Protein AF-A0AA38NSP7-F1 (afdb_monomer)

InterPro domains:
  IPR021346 Translation machinery-associated protein 16 [PF11176] (3-110)
  IPR021346 Translation machinery-associated protein 16 [PTHR13349] (8-122)
  IPR038356 Tma16 superfamily [G3DSA:1.20.1440.170] (4-116)

Secondary structure (DSSP, 8-state):
-HHHHHHHHHHT--SSS---HHHHHHHIIIIITTTTHHHHHHHHHH--TTPPPPHHHHHHHHHHHHHHHHHHH-EEEE-TT-HHHHHHHHT--S--HHHHTTS-EEEE-TTSTT-EEEEE--SSHHHHHHHHHHHHHHHTTS---

pLDDT: mean 90.37, std 11.58, range [49.69, 98.44]

Mean predicted aligned error: 6.15 Å

Solvent-accessible surface area (backbone atoms only — not comparable to full-atom values): 8491 Å² total; per-residue (Å²): 106,75,65,58,56,54,48,50,54,62,75,63,56,62,98,67,80,54,42,53,65,66,54,53,50,45,49,42,60,71,42,63,68,42,70,56,52,66,61,42,50,52,50,54,69,71,49,56,92,89,59,77,80,50,75,64,48,53,50,52,53,51,52,45,52,54,52,52,50,35,32,44,77,48,31,77,41,74,36,47,60,38,59,68,40,37,60,54,56,71,70,56,84,8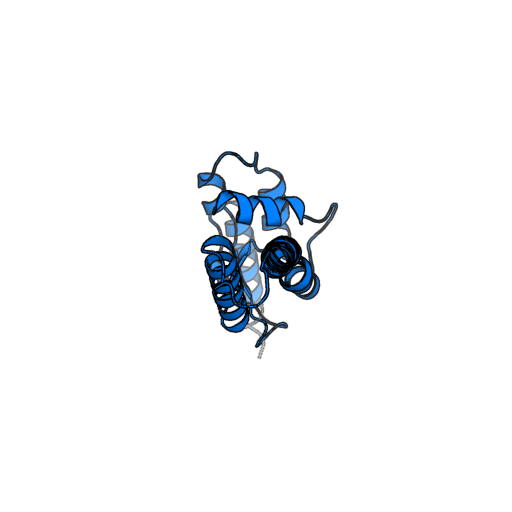8,70,64,70,73,59,58,66,35,45,30,27,28,29,36,23,74,79,45,64,93,51,70,44,80,74,36,77,36,66,37,69,69,47,53,51,51,56,52,52,56,54,56,62,61,64,71,74,76,80,85,133

Radius of gyration: 19.35 Å; Cα contacts (8 Å, |Δi|>4): 144; chains: 1; bounding box: 40×41×68 Å

Organism: NCBI:txid2804958

Foldseek 3Di:
DVLVQLVLVLVVQDPDAFDDLVSVVCCCVVPVLCVCVVVLVVQVVVDDPPDDGDPVNVVSVVVSVVSLVCQAPWPKHFHRNDRLQSVQSNPDPSPDPVSVQQTWIWIAHPPCSPDIHGPHQGDDPSSVVVVVVVVVVVVVVPPDD

Nearest PDB structures (foldseek):
  2kkm-assembly1_A  TM=7.635E-01  e=1.884E-03  Saccharomyces cerevisiae
  8hfr-assembly1_sm  TM=8.760E-01  e=2.914E-02  Saccharomyces cerevisiae S288C

Structure (mmCIF, N/CA/C/O backbone):
data_AF-A0AA38NSP7-F1
#
_entry.id   AF-A0AA38NSP7-F1
#
loop_
_atom_site.group_PDB
_atom_site.id
_atom_site.type_symbol
_atom_site.label_atom_id
_atom_site.label_alt_id
_atom_site.label_comp_id
_atom_site.label_asym_id
_atom_site.label_entity_id
_atom_site.label_seq_id
_atom_site.pdbx_PDB_ins_code
_atom_site.Cartn_x
_atom_site.Cartn_y
_atom_site.Cartn_z
_atom_site.occupancy
_atom_site.B_iso_or_equiv
_atom_site.auth_seq_id
_atom_site.auth_comp_id
_atom_site.auth_asym_id
_atom_site.auth_atom_id
_atom_site.pdbx_PDB_model_num
ATOM 1 N N . MET A 1 1 ? -5.170 10.456 5.752 1.00 63.25 1 MET A N 1
ATOM 2 C CA . MET A 1 1 ? -5.273 11.220 4.486 1.00 63.25 1 MET A CA 1
ATOM 3 C C . MET A 1 1 ? -4.539 10.466 3.381 1.00 63.25 1 MET A C 1
ATOM 5 O O . MET A 1 1 ? -3.792 9.553 3.700 1.00 63.25 1 MET A O 1
ATOM 9 N N . LEU A 1 2 ? -4.733 10.821 2.103 1.00 77.38 2 LEU A N 1
ATOM 10 C CA . LEU A 1 2 ? -3.994 10.222 0.971 1.00 77.38 2 LEU A CA 1
ATOM 11 C C . LEU A 1 2 ? -2.466 10.308 1.153 1.00 77.38 2 LEU A C 1
ATOM 13 O O . LEU A 1 2 ? -1.760 9.368 0.811 1.00 77.38 2 LEU A O 1
ATOM 17 N N . ALA A 1 3 ? -1.973 11.387 1.769 1.00 80.00 3 ALA A N 1
ATOM 18 C CA . ALA A 1 3 ? -0.561 11.541 2.117 1.00 80.00 3 ALA A CA 1
ATOM 19 C C . ALA A 1 3 ? -0.046 10.429 3.054 1.00 80.00 3 ALA A C 1
ATOM 21 O O . ALA A 1 3 ? 1.023 9.886 2.804 1.00 80.00 3 ALA A O 1
ATOM 22 N N . ASP A 1 4 ? -0.825 10.030 4.068 1.00 87.06 4 ASP A N 1
ATOM 23 C CA . ASP A 1 4 ? -0.433 8.963 5.007 1.00 87.06 4 ASP A CA 1
ATOM 24 C C . ASP A 1 4 ? -0.326 7.604 4.302 1.00 87.06 4 ASP A C 1
ATOM 26 O O . ASP A 1 4 ? 0.536 6.795 4.631 1.00 87.06 4 ASP A O 1
ATOM 30 N N . PHE A 1 5 ? -1.196 7.358 3.317 1.00 92.19 5 PHE A N 1
ATOM 31 C CA . PHE A 1 5 ? -1.181 6.128 2.528 1.00 92.19 5 PHE A CA 1
ATOM 32 C C . PHE A 1 5 ? 0.083 6.038 1.672 1.00 92.19 5 PHE A C 1
ATOM 34 O O . PHE A 1 5 ? 0.803 5.049 1.750 1.00 92.19 5 PHE A O 1
ATOM 41 N N . TYR A 1 6 ? 0.403 7.082 0.906 1.00 93.69 6 TYR A N 1
ATOM 42 C CA . TYR A 1 6 ? 1.607 7.084 0.070 1.00 93.69 6 TYR A CA 1
ATOM 43 C C . TYR A 1 6 ? 2.892 7.131 0.900 1.00 93.69 6 TYR A C 1
ATOM 45 O O . TYR A 1 6 ? 3.843 6.421 0.583 1.00 93.69 6 TYR A O 1
ATOM 53 N N . GLY A 1 7 ? 2.902 7.887 2.001 1.00 94.25 7 GLY A N 1
ATOM 54 C CA . GLY A 1 7 ? 4.011 7.891 2.954 1.00 94.25 7 GLY A CA 1
ATOM 55 C C . GLY A 1 7 ? 4.270 6.503 3.542 1.00 94.25 7 GLY A C 1
ATOM 56 O O . GLY A 1 7 ? 5.416 6.070 3.607 1.00 94.25 7 GLY A O 1
ATOM 57 N N . PHE A 1 8 ? 3.218 5.749 3.880 1.00 95.69 8 PHE A N 1
ATOM 58 C CA . PHE A 1 8 ? 3.358 4.368 4.343 1.00 95.69 8 PHE A CA 1
ATOM 59 C C . PHE A 1 8 ? 4.083 3.470 3.326 1.00 95.69 8 PHE A C 1
ATOM 61 O O . PHE A 1 8 ? 5.026 2.777 3.710 1.00 95.69 8 PHE A O 1
ATOM 68 N N . PHE A 1 9 ? 3.708 3.499 2.041 1.00 96.50 9 PHE A N 1
ATOM 69 C CA . PHE A 1 9 ? 4.423 2.711 1.025 1.00 96.50 9 PHE A CA 1
ATOM 70 C C . PHE A 1 9 ? 5.855 3.188 0.834 1.00 96.50 9 PHE A C 1
ATOM 72 O O . PHE A 1 9 ? 6.743 2.358 0.679 1.00 96.50 9 PHE A O 1
ATOM 79 N N . TYR A 1 10 ? 6.090 4.501 0.874 1.00 96.06 10 TYR A N 1
ATOM 80 C CA . TYR A 1 10 ? 7.437 5.048 0.748 1.00 96.06 10 TYR A CA 1
ATOM 81 C C . TYR A 1 10 ? 8.343 4.538 1.876 1.00 96.06 10 TYR A C 1
ATOM 83 O O . TYR A 1 10 ? 9.453 4.079 1.634 1.00 96.06 10 TYR A O 1
ATOM 91 N N . HIS A 1 11 ? 7.848 4.524 3.113 1.00 95.75 11 HIS A N 1
ATOM 92 C CA . HIS A 1 11 ? 8.578 3.970 4.257 1.00 95.75 11 HIS A CA 1
ATOM 93 C C . HIS A 1 11 ? 8.647 2.437 4.274 1.00 95.75 11 HIS A C 1
ATOM 95 O O . HIS A 1 11 ? 9.400 1.877 5.066 1.00 95.75 11 HIS A O 1
ATOM 101 N N . SER A 1 12 ? 7.886 1.768 3.407 1.00 96.75 12 SER A N 1
ATOM 102 C CA . SER A 1 12 ? 7.920 0.315 3.216 1.00 96.75 12 SER A CA 1
ATOM 103 C C . SER A 1 12 ? 8.808 -0.111 2.042 1.00 96.75 12 SER A C 1
ATOM 105 O O . SER A 1 12 ? 8.883 -1.302 1.742 1.00 96.75 12 SER A O 1
ATOM 107 N N . LEU A 1 13 ? 9.463 0.838 1.360 1.00 95.81 13 LEU A N 1
ATOM 108 C CA . LEU A 1 13 ? 10.413 0.538 0.294 1.00 95.81 13 LEU A CA 1
ATOM 109 C C . LEU A 1 13 ? 11.574 -0.310 0.840 1.00 95.81 13 LEU A C 1
ATOM 111 O O . LEU A 1 13 ? 12.151 0.043 1.875 1.00 95.81 13 LEU A O 1
ATOM 115 N N . PRO A 1 14 ? 11.951 -1.405 0.157 1.00 92.88 14 PRO A N 1
ATOM 116 C CA . PRO A 1 14 ? 13.140 -2.150 0.532 1.00 92.88 14 PRO A CA 1
ATOM 117 C C . PRO A 1 14 ? 14.393 -1.301 0.274 1.00 92.88 14 PRO A C 1
ATOM 119 O O . PRO A 1 14 ? 14.406 -0.432 -0.601 1.00 92.88 14 PRO A O 1
ATOM 122 N N . ALA A 1 15 ? 15.462 -1.566 1.030 1.00 90.06 15 ALA A N 1
ATOM 123 C CA . ALA A 1 15 ? 16.745 -0.888 0.833 1.00 90.06 15 ALA A CA 1
ATOM 124 C C . ALA A 1 15 ? 17.331 -1.165 -0.563 1.00 90.06 15 ALA A C 1
ATOM 126 O O . ALA A 1 15 ? 17.928 -0.281 -1.171 1.00 90.06 15 ALA A O 1
ATOM 127 N N . GLU A 1 16 ? 17.122 -2.380 -1.074 1.00 91.25 16 GLU A N 1
ATOM 128 C CA . GLU A 1 16 ? 17.547 -2.819 -2.400 1.00 91.25 16 GLU A CA 1
ATOM 129 C C . GLU A 1 16 ? 16.471 -3.713 -3.031 1.00 91.25 16 GLU A C 1
ATOM 131 O O . GLU A 1 16 ? 15.778 -4.457 -2.335 1.00 91.25 16 GLU A O 1
ATOM 136 N N . GLY A 1 17 ? 16.354 -3.670 -4.360 1.00 94.94 17 GLY A N 1
ATOM 137 C CA . GLY A 1 17 ? 15.458 -4.545 -5.113 1.00 94.94 17 GLY A CA 1
ATOM 138 C C . GLY A 1 17 ? 13.981 -4.156 -5.024 1.00 94.94 17 GLY A C 1
ATOM 139 O O . GLY A 1 17 ? 13.631 -2.980 -5.022 1.00 94.94 17 GLY A O 1
ATOM 140 N N . THR A 1 18 ? 13.112 -5.163 -5.014 1.00 97.62 18 THR A N 1
ATOM 141 C CA . THR A 1 18 ? 11.648 -5.025 -4.979 1.00 97.62 18 THR A CA 1
ATOM 142 C C . THR A 1 18 ? 11.077 -5.970 -3.936 1.00 97.62 18 THR A C 1
ATOM 144 O O . THR A 1 18 ? 11.749 -6.919 -3.532 1.00 97.62 18 THR A O 1
ATOM 147 N N . LEU A 1 19 ? 9.843 -5.724 -3.505 1.00 97.81 19 LEU A N 1
ATOM 148 C CA . LEU A 1 19 ? 9.120 -6.691 -2.692 1.00 97.81 19 LEU A CA 1
ATOM 149 C C . LEU A 1 19 ? 8.580 -7.813 -3.576 1.00 97.81 19 LEU A C 1
ATOM 151 O O . LEU A 1 19 ? 8.124 -7.592 -4.696 1.00 97.81 19 LEU A O 1
ATOM 155 N N . THR A 1 20 ? 8.528 -9.018 -3.033 1.00 98.06 20 THR A N 1
ATOM 156 C CA . THR A 1 20 ? 7.635 -10.050 -3.555 1.00 98.06 20 THR A CA 1
ATOM 157 C C . THR A 1 20 ? 6.175 -9.664 -3.300 1.00 98.06 20 THR A C 1
ATOM 159 O O . THR A 1 20 ? 5.856 -8.892 -2.390 1.00 98.06 20 THR A O 1
ATOM 162 N N . LEU A 1 21 ? 5.248 -10.241 -4.072 1.00 98.00 21 LEU A N 1
ATOM 163 C CA . LEU A 1 21 ? 3.814 -10.043 -3.834 1.00 98.00 21 LEU A CA 1
ATOM 164 C C . LEU A 1 21 ? 3.412 -10.490 -2.417 1.00 98.00 21 LEU A C 1
ATOM 166 O O . LEU A 1 21 ? 2.615 -9.825 -1.761 1.00 98.00 21 LEU A O 1
ATOM 170 N N . GLU A 1 22 ? 4.007 -11.572 -1.910 1.00 98.19 22 GLU A N 1
ATOM 171 C CA . GLU A 1 22 ? 3.772 -12.047 -0.544 1.00 98.19 22 GLU A CA 1
ATOM 172 C C . GLU A 1 22 ? 4.205 -11.015 0.510 1.00 98.19 22 GLU A C 1
ATOM 174 O O . GLU A 1 22 ? 3.453 -10.731 1.442 1.00 98.19 22 GLU A O 1
ATOM 179 N N . GLU A 1 23 ? 5.388 -10.417 0.361 1.00 98.19 23 GLU A N 1
ATOM 180 C CA . GLU A 1 23 ? 5.863 -9.358 1.259 1.00 98.19 23 GLU A CA 1
ATOM 181 C C . GLU A 1 23 ? 4.972 -8.117 1.193 1.00 98.19 23 GLU A C 1
ATOM 183 O O . GLU A 1 23 ? 4.636 -7.549 2.235 1.00 98.19 23 GLU A O 1
ATOM 188 N N . LEU A 1 24 ? 4.512 -7.747 -0.006 1.00 98.25 24 LEU A N 1
ATOM 189 C CA . LEU A 1 24 ? 3.544 -6.670 -0.177 1.00 98.25 24 LEU A CA 1
ATOM 190 C C . LEU A 1 24 ? 2.236 -6.970 0.577 1.00 98.25 24 LEU A C 1
ATOM 192 O O . LEU A 1 24 ? 1.720 -6.111 1.289 1.00 98.25 24 LEU A O 1
ATOM 196 N N . HIS A 1 25 ? 1.718 -8.198 0.499 1.00 98.31 25 HIS A N 1
ATOM 197 C CA . HIS A 1 25 ? 0.557 -8.610 1.293 1.00 98.31 25 HIS A CA 1
ATOM 198 C C . HIS A 1 25 ? 0.824 -8.531 2.803 1.00 98.31 25 HIS A C 1
ATOM 200 O O . HIS A 1 25 ? -0.032 -8.044 3.548 1.00 98.31 25 HIS A O 1
ATOM 206 N N . ARG A 1 26 ? 2.005 -8.961 3.264 1.00 98.06 26 ARG A N 1
ATOM 207 C CA . ARG A 1 26 ? 2.380 -8.907 4.686 1.00 98.06 26 ARG A CA 1
ATOM 208 C C . ARG A 1 26 ? 2.382 -7.479 5.217 1.00 98.06 26 ARG A C 1
ATOM 210 O O . ARG A 1 26 ? 1.768 -7.242 6.252 1.00 98.06 26 ARG A O 1
ATOM 217 N N . ILE A 1 27 ? 2.961 -6.503 4.510 1.00 97.75 27 ILE A N 1
ATOM 218 C CA . ILE A 1 27 ? 2.954 -5.112 5.002 1.00 97.75 27 ILE A CA 1
ATOM 219 C C . ILE A 1 27 ? 1.530 -4.538 5.102 1.00 97.75 27 ILE A C 1
ATOM 221 O O . ILE A 1 27 ? 1.230 -3.781 6.028 1.00 97.75 27 ILE A O 1
ATOM 225 N N . ILE A 1 28 ? 0.613 -4.941 4.213 1.00 97.62 28 ILE A N 1
ATOM 226 C CA . ILE A 1 28 ? -0.793 -4.528 4.302 1.00 97.62 28 ILE A CA 1
ATOM 227 C C . ILE A 1 28 ? -1.471 -5.151 5.524 1.00 97.62 28 ILE A C 1
ATOM 229 O O . ILE A 1 28 ? -2.110 -4.440 6.301 1.00 97.62 28 ILE A O 1
ATOM 233 N N . VAL A 1 29 ? -1.329 -6.463 5.717 1.00 97.25 29 VAL A N 1
ATOM 234 C CA . VAL A 1 29 ? -2.009 -7.197 6.795 1.00 97.25 29 VAL A CA 1
ATOM 235 C C . VAL A 1 29 ? -1.437 -6.863 8.166 1.00 97.25 29 VAL A C 1
ATOM 237 O O . VAL A 1 29 ? -2.195 -6.671 9.117 1.00 97.25 29 VAL A O 1
ATOM 240 N N . ASP A 1 30 ? -0.116 -6.803 8.277 1.00 96.88 30 ASP A N 1
ATOM 241 C CA . ASP A 1 30 ? 0.569 -6.727 9.562 1.00 96.88 30 ASP A CA 1
ATOM 242 C C . ASP A 1 30 ? 0.8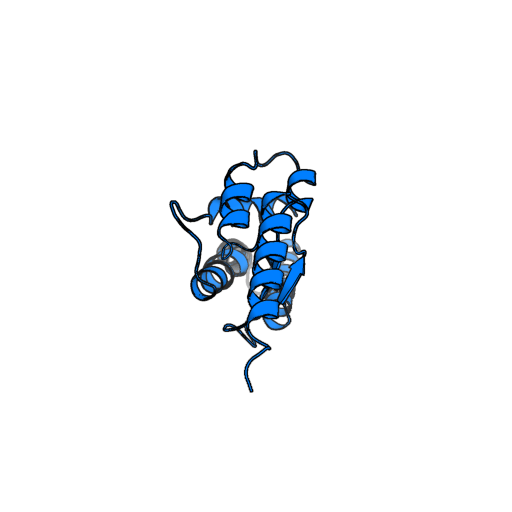56 -5.304 10.019 1.00 96.88 30 ASP A C 1
ATOM 244 O O . ASP A 1 30 ? 1.023 -5.085 11.217 1.00 96.88 30 ASP A O 1
ATOM 248 N N . VAL A 1 31 ? 0.852 -4.334 9.102 1.00 96.50 31 VAL A N 1
ATOM 249 C CA . VAL A 1 31 ? 1.136 -2.936 9.437 1.00 96.50 31 VAL A CA 1
ATOM 250 C C . VAL A 1 31 ? -0.051 -2.049 9.098 1.00 96.50 31 VAL A C 1
ATOM 252 O O . VAL A 1 31 ? -0.669 -1.489 10.004 1.00 96.50 31 VAL A O 1
ATOM 255 N N . TRP A 1 32 ? -0.433 -1.950 7.820 1.00 96.75 32 TRP A N 1
ATOM 256 C CA . TRP A 1 32 ? -1.465 -0.993 7.406 1.00 96.75 32 TRP A CA 1
ATOM 257 C C . TRP A 1 32 ? -2.807 -1.255 8.094 1.00 96.75 32 TRP A C 1
ATOM 259 O O . TRP A 1 32 ? -3.343 -0.368 8.757 1.00 96.75 32 TRP A O 1
ATOM 269 N N . LEU A 1 33 ? -3.345 -2.474 8.006 1.00 96.38 33 LEU A N 1
ATOM 270 C CA . LEU A 1 33 ? -4.654 -2.805 8.580 1.00 96.38 33 LEU A CA 1
ATOM 271 C C . LEU A 1 33 ? -4.650 -2.830 10.117 1.00 96.38 33 LEU A C 1
ATOM 273 O O . LEU A 1 33 ? -5.709 -2.667 10.730 1.00 96.38 33 LEU A O 1
ATOM 277 N N . LYS A 1 34 ? -3.482 -2.984 10.752 1.00 96.50 34 LYS A N 1
ATOM 278 C CA . LYS A 1 34 ? -3.316 -3.033 12.217 1.00 96.50 34 LYS A CA 1
ATOM 279 C C . LYS A 1 34 ? -2.962 -1.688 12.856 1.00 96.50 34 LYS A C 1
ATOM 281 O O . LYS A 1 34 ? -3.043 -1.565 14.072 1.00 96.50 34 LYS A O 1
ATOM 286 N N . ARG A 1 35 ? -2.671 -0.644 12.071 1.00 95.44 35 ARG A N 1
ATOM 287 C CA . ARG A 1 35 ? -2.171 0.658 12.568 1.00 95.44 35 ARG A CA 1
ATOM 288 C C . ARG A 1 35 ? -3.035 1.371 13.618 1.00 95.44 35 ARG A C 1
ATOM 290 O O . ARG A 1 35 ? -2.536 2.249 14.304 1.00 95.44 35 ARG A O 1
ATOM 297 N N . TYR A 1 36 ? -4.316 1.018 13.735 1.00 95.50 36 TYR A N 1
ATOM 298 C CA . TYR A 1 36 ? -5.242 1.593 14.722 1.00 95.50 36 TYR A CA 1
ATOM 299 C C . TYR A 1 36 ? -5.588 0.651 15.881 1.00 95.50 36 TYR A C 1
ATOM 301 O O . TYR A 1 36 ? -6.467 0.980 16.675 1.00 95.50 36 TYR A O 1
ATOM 309 N N . ASP A 1 37 ? -4.963 -0.526 15.973 1.00 95.50 37 ASP A N 1
ATOM 310 C CA . ASP A 1 37 ? -5.268 -1.485 17.042 1.00 95.50 37 ASP A CA 1
ATOM 311 C C . ASP A 1 37 ? -4.934 -0.918 18.419 1.00 95.50 37 ASP A C 1
ATOM 313 O O . ASP A 1 37 ? -5.769 -0.972 19.318 1.00 95.50 37 ASP A O 1
ATOM 317 N N . GLU A 1 38 ? -3.768 -0.291 18.568 1.00 95.88 38 GLU A N 1
ATOM 318 C CA . GLU A 1 38 ? -3.364 0.326 19.834 1.00 95.88 38 GLU A CA 1
ATOM 319 C C . GLU A 1 38 ? -4.317 1.458 20.252 1.00 95.88 38 GLU A C 1
ATOM 321 O O . GLU A 1 38 ? -4.819 1.466 21.376 1.00 95.88 38 GLU A O 1
ATOM 326 N N . ASP A 1 39 ? -4.653 2.360 19.325 1.00 93.75 39 ASP A N 1
ATOM 327 C CA . ASP A 1 39 ? -5.605 3.449 19.570 1.00 93.75 39 ASP A CA 1
ATOM 328 C C . ASP A 1 39 ? -6.987 2.931 19.996 1.00 93.75 39 ASP A C 1
ATOM 330 O O . ASP A 1 39 ? -7.628 3.509 20.878 1.00 93.75 39 ASP A O 1
ATOM 334 N N . LEU A 1 40 ? -7.460 1.841 19.383 1.00 94.25 40 LEU A N 1
ATOM 335 C CA . LEU A 1 40 ? -8.729 1.214 19.746 1.00 94.25 40 LEU A CA 1
ATOM 336 C C . LEU A 1 40 ? -8.685 0.596 21.139 1.00 94.25 40 LEU A C 1
ATOM 338 O O . LEU A 1 40 ? -9.642 0.760 21.896 1.00 94.25 40 LEU A O 1
ATOM 342 N N . GLU A 1 41 ? -7.599 -0.086 21.494 1.00 93.81 41 GLU A N 1
ATOM 343 C CA . GLU A 1 41 ? -7.448 -0.662 22.829 1.00 93.81 41 GLU A CA 1
ATOM 344 C C . GLU A 1 41 ? -7.379 0.425 23.908 1.00 93.81 41 GLU A C 1
ATOM 346 O O . GLU A 1 41 ? -8.014 0.283 24.956 1.00 93.81 41 GLU A O 1
ATOM 351 N N . ILE A 1 42 ? -6.732 1.561 23.630 1.00 92.75 42 ILE A N 1
ATOM 352 C CA . ILE A 1 42 ? -6.732 2.725 24.528 1.00 92.75 42 ILE A CA 1
ATOM 353 C C . ILE A 1 42 ? -8.158 3.263 24.733 1.00 92.75 42 ILE A C 1
ATOM 355 O O . ILE A 1 42 ? -8.584 3.469 25.874 1.00 92.75 42 ILE A O 1
ATOM 359 N N .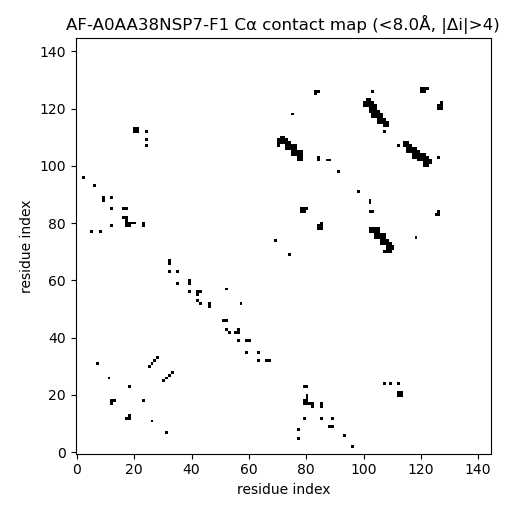 GLU A 1 43 ? -8.928 3.464 23.657 1.00 91.81 43 GLU A N 1
ATOM 360 C CA . GLU A 1 43 ? -10.319 3.937 23.755 1.00 91.81 43 GLU A CA 1
ATOM 361 C C . GLU A 1 43 ? -11.211 2.939 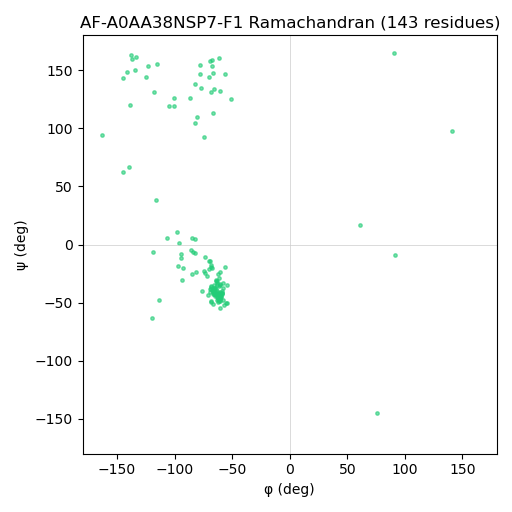24.515 1.00 91.81 43 GLU A C 1
ATOM 363 O O . GLU A 1 43 ? -12.010 3.332 25.374 1.00 91.81 43 GLU A O 1
ATOM 368 N N . ARG A 1 44 ? -11.043 1.637 24.251 1.00 90.19 44 ARG A N 1
ATOM 369 C CA . ARG A 1 44 ? -11.785 0.555 24.913 1.00 90.19 44 ARG A CA 1
ATOM 370 C C . ARG A 1 44 ? -11.454 0.463 26.398 1.00 90.19 44 ARG A C 1
ATOM 372 O O . ARG A 1 44 ? -12.375 0.314 27.201 1.00 90.19 44 ARG A O 1
ATOM 379 N N . ALA A 1 45 ? -10.184 0.593 26.774 1.00 89.94 45 ALA A N 1
ATOM 380 C CA . ALA A 1 45 ? -9.741 0.579 28.166 1.00 89.94 45 ALA A CA 1
ATOM 381 C C . ALA A 1 45 ? -10.223 1.818 28.939 1.00 89.94 45 ALA A C 1
ATOM 383 O O . ALA A 1 45 ? -10.613 1.717 30.104 1.00 89.94 45 ALA A O 1
ATOM 384 N N . ALA A 1 46 ? -10.272 2.985 28.288 1.00 86.94 46 ALA A N 1
ATOM 385 C CA . ALA A 1 46 ? -10.822 4.209 28.873 1.00 86.94 46 ALA A CA 1
ATOM 386 C C . ALA A 1 46 ? -12.350 4.139 29.094 1.00 86.94 46 ALA A C 1
ATOM 388 O O . ALA A 1 46 ? -12.923 4.918 29.871 1.00 86.94 46 ALA A O 1
ATOM 389 N N . ARG A 1 47 ? -13.040 3.203 28.431 1.00 84.88 47 ARG A N 1
ATOM 390 C CA . ARG A 1 47 ? -14.491 3.029 28.517 1.00 84.88 47 ARG A CA 1
ATOM 391 C C . ARG A 1 47 ? -14.887 2.261 29.780 1.00 84.88 47 ARG A C 1
ATOM 393 O O . ARG A 1 47 ? -14.745 1.047 29.890 1.00 84.88 47 ARG A O 1
ATOM 400 N N . ARG A 1 48 ? -15.505 2.963 30.734 1.00 83.44 48 ARG A N 1
ATOM 401 C CA . ARG A 1 48 ? -16.150 2.327 31.898 1.00 83.44 48 ARG A CA 1
ATOM 402 C C . ARG A 1 48 ? -17.362 1.493 31.466 1.00 83.44 48 ARG A C 1
ATOM 404 O O . ARG A 1 48 ? -18.078 1.852 30.528 1.00 83.44 48 ARG A O 1
ATOM 411 N N . LYS A 1 49 ? -17.623 0.401 32.193 1.00 77.88 49 LYS A N 1
ATOM 412 C CA . LYS A 1 49 ? -18.760 -0.504 31.959 1.00 77.88 49 LYS A CA 1
ATOM 413 C C . LYS A 1 49 ? -20.074 0.288 31.866 1.00 77.88 49 LYS A C 1
ATOM 415 O O . LYS A 1 49 ? -20.399 1.054 32.766 1.00 77.88 49 LYS A O 1
ATOM 420 N N . GLY A 1 50 ? -20.810 0.101 30.769 1.00 79.06 50 GLY A N 1
ATOM 421 C CA . GLY A 1 50 ? -22.101 0.755 30.515 1.00 79.06 50 GLY A CA 1
ATOM 422 C C . GLY A 1 50 ? -22.036 2.083 29.752 1.00 79.06 50 GLY A C 1
ATOM 423 O O . GLY A 1 50 ? -23.079 2.563 29.318 1.00 79.06 50 GLY A O 1
ATOM 424 N N . ARG A 1 51 ? -20.849 2.665 29.519 1.00 83.00 51 ARG A N 1
ATOM 425 C CA . ARG A 1 51 ? -20.731 3.838 28.641 1.00 83.00 51 ARG A CA 1
ATOM 426 C C . ARG A 1 51 ? -20.799 3.402 27.166 1.00 83.00 51 ARG A C 1
ATOM 428 O O . ARG A 1 51 ? -20.132 2.417 26.815 1.00 83.00 51 ARG A O 1
ATOM 435 N N . PRO A 1 52 ? -21.572 4.100 26.309 1.00 86.88 52 PRO A N 1
ATOM 436 C CA . PRO A 1 52 ? -21.532 3.875 24.866 1.00 86.88 52 PRO A CA 1
ATOM 437 C C . PRO A 1 52 ? -20.133 4.166 24.306 1.00 86.88 52 PRO A C 1
ATOM 439 O O . PRO A 1 52 ? -19.334 4.858 24.945 1.00 86.88 52 PRO A O 1
ATOM 442 N N . LYS A 1 53 ? -19.849 3.621 23.118 1.00 89.62 53 LYS A N 1
ATOM 443 C CA . LYS A 1 53 ? -18.587 3.844 22.402 1.00 89.62 53 LYS A CA 1
ATOM 444 C C . LYS A 1 53 ? -18.343 5.331 22.177 1.00 89.62 53 LYS A C 1
ATOM 446 O O . LYS A 1 53 ? -19.289 6.099 21.975 1.00 89.62 53 LYS A O 1
ATOM 451 N N . SER A 1 54 ? -17.079 5.742 22.203 1.00 89.94 54 SER A N 1
ATOM 452 C CA . SER A 1 54 ? -16.739 7.112 21.824 1.00 89.94 54 SER A CA 1
ATOM 453 C C . SER A 1 54 ? -16.965 7.308 20.316 1.00 89.94 54 SER A C 1
ATOM 455 O O . SER A 1 54 ? -16.984 6.354 19.529 1.00 89.94 54 SER A O 1
ATOM 457 N N . VAL A 1 55 ? -17.136 8.562 19.885 1.00 92.25 55 VAL A N 1
ATOM 458 C CA . VAL A 1 55 ? -17.187 8.888 18.447 1.00 92.25 55 VAL A CA 1
ATOM 459 C C . VAL A 1 55 ? -15.876 8.484 17.766 1.00 92.25 55 VAL A C 1
ATOM 461 O O . VAL A 1 55 ? -15.893 8.051 16.617 1.00 92.25 55 VAL A O 1
ATOM 464 N N . LYS A 1 56 ? -14.745 8.597 18.474 1.00 92.69 56 LYS A N 1
ATOM 465 C CA . LYS A 1 56 ? -13.428 8.196 17.974 1.00 92.69 56 LYS A CA 1
ATOM 466 C C . LYS A 1 56 ? -13.334 6.676 17.813 1.00 92.69 56 LYS A C 1
ATOM 468 O O . LYS A 1 56 ? -12.990 6.232 16.726 1.00 92.69 56 LYS A O 1
ATOM 473 N N . GLU A 1 57 ? -13.725 5.900 18.826 1.00 93.62 57 GLU A N 1
ATOM 474 C CA . GLU A 1 57 ? -13.787 4.430 18.764 1.00 93.62 57 GLU A CA 1
ATOM 475 C C . GLU A 1 57 ? -14.645 3.967 17.579 1.00 93.62 57 GLU A C 1
ATOM 477 O O . GLU A 1 57 ? -14.183 3.195 16.745 1.00 93.62 57 GLU A O 1
ATOM 482 N N . SER A 1 58 ? -15.857 4.517 17.447 1.00 94.88 58 SER A N 1
ATOM 483 C CA . SER A 1 58 ? -16.782 4.150 16.365 1.00 94.88 58 SER A CA 1
ATOM 484 C C . SER A 1 58 ? -16.196 4.444 14.977 1.00 94.88 58 SER A C 1
ATOM 486 O O . SER A 1 58 ? -16.293 3.615 14.076 1.00 94.88 58 SER A O 1
ATOM 488 N N . LYS A 1 59 ? -15.534 5.599 14.806 1.00 95.25 59 LYS A N 1
ATOM 489 C CA . LYS A 1 59 ? -14.864 5.966 13.547 1.00 95.25 59 LYS A CA 1
ATOM 490 C C . LYS A 1 59 ? -13.685 5.048 13.222 1.00 95.25 59 LYS A C 1
ATOM 492 O O . LYS A 1 59 ? -13.512 4.686 12.062 1.00 95.25 59 LYS A O 1
ATOM 497 N N . LEU A 1 60 ? -12.870 4.688 14.214 1.00 95.44 60 LEU A N 1
ATOM 498 C CA . LEU A 1 60 ? -11.720 3.799 14.022 1.00 95.44 60 LEU A CA 1
ATOM 499 C C . LEU A 1 60 ? -12.158 2.379 13.638 1.00 95.44 60 LEU A C 1
ATOM 501 O O . LEU A 1 60 ? -11.572 1.780 12.738 1.00 95.44 60 LEU A O 1
ATOM 505 N N . GLU A 1 61 ? -13.218 1.858 14.260 1.00 95.12 61 GLU A N 1
ATOM 506 C CA . GLU A 1 61 ? -13.785 0.556 13.894 1.00 95.12 61 GLU A CA 1
ATOM 507 C C . GLU A 1 61 ? -14.357 0.553 12.472 1.00 95.12 61 GLU A C 1
ATOM 509 O O . GLU A 1 61 ? -14.096 -0.378 11.711 1.00 95.12 61 GLU A O 1
ATOM 514 N N . GLU A 1 62 ? -15.083 1.605 12.084 1.00 96.25 62 GLU A N 1
ATOM 515 C CA . GLU A 1 62 ? -15.611 1.749 10.723 1.00 96.25 62 GLU A CA 1
ATOM 516 C C . GLU A 1 62 ? -14.485 1.840 9.681 1.00 96.25 62 GLU A C 1
ATOM 518 O O . GLU A 1 62 ? -14.556 1.196 8.633 1.00 96.25 62 GLU A O 1
ATOM 523 N N . LEU A 1 63 ? -13.423 2.603 9.974 1.00 94.62 63 LEU A N 1
ATOM 524 C CA . LEU A 1 63 ? -12.230 2.702 9.127 1.00 94.62 63 LEU A CA 1
ATOM 525 C C . LEU A 1 63 ? -11.598 1.325 8.903 1.00 94.62 63 LEU A C 1
ATOM 527 O O . LEU A 1 63 ? -11.415 0.923 7.754 1.00 94.62 63 LEU A O 1
ATOM 531 N N . LYS A 1 64 ? -11.326 0.587 9.986 1.00 95.62 64 LYS A N 1
ATOM 532 C CA . LYS A 1 64 ? -10.743 -0.758 9.905 1.00 95.62 64 LYS A CA 1
ATOM 533 C C . LYS A 1 64 ? -11.632 -1.721 9.134 1.00 95.62 64 LYS A C 1
ATOM 535 O O . LYS A 1 64 ? -11.122 -2.465 8.300 1.00 95.62 64 LYS A O 1
ATOM 540 N N . LEU A 1 65 ? -12.940 -1.714 9.396 1.00 96.19 65 LEU A N 1
ATOM 541 C CA . LEU A 1 65 ? -13.882 -2.589 8.701 1.00 96.19 65 LEU A CA 1
ATOM 542 C C . LEU A 1 65 ? -13.871 -2.303 7.197 1.00 96.19 65 LEU A C 1
ATOM 544 O O . LEU A 1 65 ? -13.725 -3.223 6.397 1.00 96.19 65 LEU A O 1
ATOM 548 N N . ARG A 1 66 ? -13.962 -1.025 6.813 1.00 96.38 66 ARG A N 1
ATOM 549 C CA . ARG A 1 66 ? -13.966 -0.618 5.407 1.00 96.38 66 ARG A CA 1
ATOM 550 C C . ARG A 1 66 ? -12.682 -1.024 4.691 1.00 96.38 66 ARG A C 1
ATOM 552 O O . ARG A 1 66 ? -12.753 -1.576 3.601 1.00 96.38 66 ARG A O 1
ATOM 559 N N . GLU A 1 67 ? -11.523 -0.767 5.286 1.00 96.00 67 GLU A N 1
ATOM 560 C CA . GLU A 1 67 ? -10.231 -1.112 4.678 1.00 96.00 67 GLU A CA 1
ATOM 561 C C . GLU A 1 67 ? -10.003 -2.624 4.617 1.00 96.00 67 GLU A C 1
ATOM 563 O O . GLU A 1 67 ? -9.472 -3.124 3.628 1.00 96.00 67 GLU A O 1
ATOM 568 N N . SER A 1 68 ? -10.466 -3.369 5.625 1.00 96.69 68 SER A N 1
ATOM 569 C CA . SER A 1 68 ? -10.405 -4.835 5.616 1.00 96.69 68 SER A CA 1
ATOM 570 C C . SER A 1 68 ? -11.274 -5.417 4.502 1.00 96.69 68 SER A C 1
ATOM 572 O O . SER A 1 68 ? -10.835 -6.318 3.791 1.00 96.69 68 SER A O 1
ATOM 574 N N . GLU A 1 69 ? -12.474 -4.869 4.290 1.00 97.62 69 GLU A N 1
ATOM 575 C CA . GLU A 1 69 ? -13.329 -5.274 3.172 1.00 97.62 69 GLU A CA 1
ATOM 576 C C . GLU A 1 69 ? -12.726 -4.891 1.819 1.00 97.62 69 GLU A C 1
ATOM 578 O O . GLU A 1 69 ? -12.737 -5.707 0.898 1.00 97.62 69 GLU A O 1
ATOM 583 N N . GLN A 1 70 ? -12.121 -3.705 1.699 1.00 96.69 70 GLN A N 1
ATOM 584 C CA . GLN A 1 70 ? -11.399 -3.324 0.485 1.00 96.69 70 GLN A CA 1
ATOM 585 C C . GLN A 1 70 ? -10.252 -4.297 0.186 1.00 96.69 70 GLN A C 1
ATOM 587 O O . GLN A 1 70 ? -10.126 -4.751 -0.948 1.00 96.69 70 GLN A O 1
ATOM 592 N N . TYR A 1 71 ? -9.461 -4.676 1.191 1.00 97.88 71 TYR A N 1
ATOM 593 C CA . TYR A 1 71 ? -8.420 -5.697 1.054 1.00 97.88 71 TYR A CA 1
ATOM 594 C C . TYR A 1 71 ? -8.975 -7.075 0.705 1.00 97.88 71 TYR A C 1
ATOM 596 O O . TYR A 1 71 ? -8.388 -7.790 -0.106 1.00 97.88 71 TYR A O 1
ATOM 604 N N . ARG A 1 72 ? -10.150 -7.433 1.221 1.00 97.69 72 ARG A N 1
ATOM 605 C CA . ARG A 1 72 ? -10.817 -8.677 0.842 1.00 97.69 72 ARG A CA 1
ATOM 606 C C . ARG A 1 72 ? -11.229 -8.691 -0.626 1.00 97.69 72 ARG A C 1
ATOM 608 O O . ARG A 1 72 ? -11.042 -9.705 -1.289 1.00 97.69 72 ARG A O 1
ATOM 615 N N . THR A 1 73 ? -11.765 -7.596 -1.160 1.00 95.94 73 THR A N 1
ATOM 616 C CA . THR A 1 73 ? -12.340 -7.580 -2.519 1.00 95.94 73 THR A CA 1
ATOM 617 C C . THR A 1 73 ? -11.408 -7.058 -3.609 1.00 95.94 73 THR A C 1
ATOM 619 O O . THR A 1 73 ? -11.661 -7.299 -4.784 1.00 95.94 73 THR A O 1
ATOM 622 N N . GLY A 1 74 ? -10.355 -6.327 -3.252 1.00 96.25 74 GLY A N 1
ATOM 623 C CA . GLY A 1 74 ? -9.437 -5.706 -4.202 1.00 96.25 74 GLY A CA 1
ATOM 624 C C . GLY A 1 74 ? -9.010 -4.317 -3.745 1.00 96.25 74 GLY A C 1
ATOM 625 O O . GLY A 1 74 ? -9.707 -3.334 -4.008 1.00 96.25 74 GLY A O 1
ATOM 626 N N . PHE A 1 75 ? -7.842 -4.243 -3.119 1.00 97.06 75 PHE A N 1
ATOM 627 C CA . PHE A 1 75 ? -7.227 -3.031 -2.598 1.00 97.06 75 PHE A CA 1
ATOM 628 C C . PHE A 1 75 ? -6.153 -2.535 -3.553 1.00 97.06 75 PHE A C 1
ATOM 630 O O . PHE A 1 75 ? -5.275 -3.290 -3.965 1.00 97.06 75 PHE A O 1
ATOM 637 N N . GLU A 1 76 ? -6.274 -1.275 -3.949 1.00 97.44 76 GLU A N 1
ATOM 638 C CA . GLU A 1 76 ? -5.356 -0.637 -4.883 1.00 97.44 76 GLU A CA 1
ATOM 639 C C . GLU A 1 76 ? -4.169 -0.049 -4.125 1.00 97.44 76 GLU A C 1
ATOM 641 O O . GLU A 1 76 ? -4.359 0.722 -3.189 1.00 97.44 76 GLU A O 1
ATOM 646 N N . VAL A 1 77 ? -2.958 -0.427 -4.527 1.00 97.56 77 VAL A N 1
ATOM 647 C CA . VAL A 1 77 ? -1.698 -0.089 -3.858 1.00 97.56 77 VAL A CA 1
ATOM 648 C C . VAL A 1 77 ? -0.638 0.306 -4.885 1.00 97.56 77 VAL A C 1
ATOM 650 O O . VAL A 1 77 ? -0.749 -0.039 -6.064 1.00 97.56 77 VAL A O 1
ATOM 653 N N . ILE A 1 78 ? 0.397 1.027 -4.444 1.00 97.56 78 ILE A N 1
ATOM 654 C CA . ILE A 1 78 ? 1.576 1.289 -5.282 1.00 97.56 78 ILE A CA 1
ATOM 655 C C . ILE A 1 78 ? 2.284 -0.045 -5.532 1.00 97.56 78 ILE A C 1
ATOM 657 O O . ILE A 1 78 ? 2.490 -0.829 -4.605 1.00 97.56 78 ILE A O 1
ATOM 661 N N . ASP A 1 79 ? 2.651 -0.303 -6.785 1.00 98.12 79 ASP A N 1
ATOM 662 C CA . ASP A 1 79 ? 3.324 -1.543 -7.162 1.00 98.12 79 ASP A CA 1
ATOM 663 C C . ASP A 1 79 ? 4.792 -1.541 -6.708 1.00 98.12 79 ASP A C 1
ATOM 665 O O . ASP A 1 79 ? 5.676 -1.062 -7.419 1.00 98.12 79 ASP A O 1
ATOM 669 N N . LEU A 1 80 ? 5.053 -2.070 -5.512 1.00 98.31 80 LEU A N 1
ATOM 670 C CA . LEU A 1 80 ? 6.410 -2.244 -4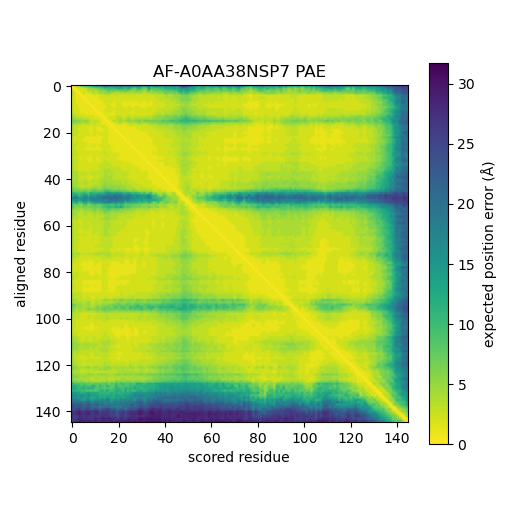.981 1.00 98.31 80 LEU A CA 1
ATOM 671 C C . LEU A 1 80 ? 7.084 -3.544 -5.451 1.00 98.31 80 LEU A C 1
ATOM 673 O O . LEU A 1 80 ? 8.183 -3.857 -4.995 1.00 98.31 80 LEU A O 1
ATOM 677 N N . THR A 1 81 ? 6.435 -4.295 -6.346 1.00 97.69 81 THR A N 1
ATOM 678 C CA . THR A 1 81 ? 6.975 -5.526 -6.945 1.00 97.69 81 THR A CA 1
ATOM 679 C C . THR A 1 81 ? 7.661 -5.271 -8.286 1.00 97.69 81 THR A C 1
ATOM 681 O O . THR A 1 81 ? 8.367 -6.129 -8.809 1.00 97.69 81 THR A O 1
ATOM 684 N N . HIS A 1 82 ? 7.484 -4.068 -8.837 1.00 97.38 82 HIS A N 1
ATOM 685 C CA . HIS A 1 82 ? 8.001 -3.679 -10.139 1.00 97.38 82 HIS A CA 1
ATOM 686 C C . HIS A 1 82 ? 9.284 -2.838 -10.016 1.00 97.38 82 HIS A C 1
ATOM 688 O O . HIS A 1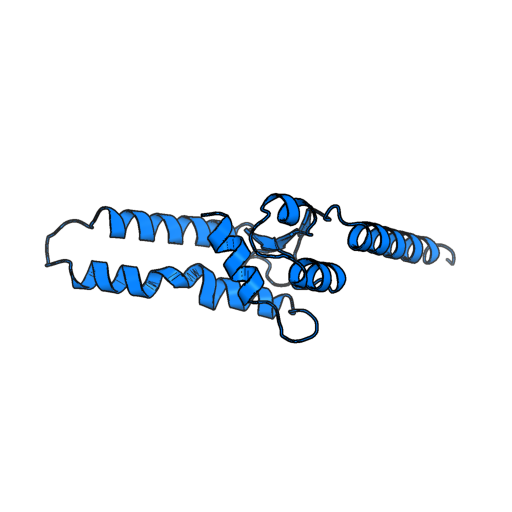 82 ? 9.218 -1.725 -9.481 1.00 97.38 82 HIS A O 1
ATOM 694 N N . PRO A 1 83 ? 10.431 -3.284 -10.567 1.00 96.44 83 PRO A N 1
ATOM 695 C CA . PRO A 1 83 ? 11.721 -2.608 -10.388 1.00 96.44 83 PRO A CA 1
ATOM 696 C C . PRO A 1 83 ? 11.714 -1.134 -10.801 1.00 96.44 83 PRO A C 1
ATOM 698 O O . PRO A 1 83 ? 12.057 -0.267 -10.000 1.00 96.44 83 PRO A O 1
ATOM 701 N N . GLU A 1 84 ? 11.226 -0.828 -12.007 1.00 96.38 84 GLU A N 1
ATOM 702 C CA . GLU A 1 84 ? 11.171 0.555 -12.507 1.00 96.38 84 GLU A CA 1
ATOM 703 C C . GLU A 1 84 ? 10.249 1.462 -11.681 1.00 96.38 84 GLU A C 1
ATOM 705 O O . GLU A 1 84 ? 10.498 2.662 -11.558 1.00 96.38 84 GLU A O 1
ATOM 710 N N . ASN A 1 85 ? 9.187 0.903 -11.091 1.00 97.44 85 ASN A N 1
ATOM 711 C CA . ASN A 1 85 ? 8.261 1.679 -10.275 1.00 97.44 85 ASN A CA 1
ATOM 712 C C . ASN A 1 85 ? 8.863 1.984 -8.903 1.00 97.44 85 ASN A C 1
ATOM 714 O O . ASN A 1 85 ? 8.728 3.101 -8.415 1.00 97.44 85 ASN A O 1
ATOM 718 N N . VAL A 1 86 ? 9.561 1.012 -8.309 1.00 97.56 86 VAL A N 1
ATOM 719 C CA . VAL A 1 86 ? 10.303 1.188 -7.056 1.00 97.56 86 VAL A CA 1
ATOM 720 C C . VAL A 1 86 ? 11.403 2.231 -7.229 1.00 97.56 86 VAL A C 1
ATOM 722 O O . VAL A 1 86 ? 11.464 3.180 -6.447 1.00 97.56 86 VAL A O 1
ATOM 725 N N . ALA A 1 87 ? 12.214 2.109 -8.283 1.00 95.81 87 ALA A N 1
ATOM 726 C CA . ALA A 1 87 ? 13.275 3.065 -8.588 1.00 95.81 87 ALA A CA 1
ATOM 727 C C . ALA A 1 87 ? 12.719 4.482 -8.794 1.00 95.81 87 ALA A C 1
ATOM 729 O O . ALA A 1 87 ? 13.259 5.447 -8.257 1.00 95.81 87 ALA A O 1
ATOM 730 N N . LEU A 1 88 ? 11.600 4.619 -9.514 1.00 96.31 88 LEU A N 1
ATOM 731 C CA . LEU A 1 88 ? 10.922 5.903 -9.668 1.00 96.31 88 LEU A CA 1
ATOM 732 C C . LEU A 1 88 ? 10.415 6.433 -8.322 1.00 96.31 88 LEU A C 1
ATOM 734 O O . LEU A 1 88 ? 10.647 7.594 -7.989 1.00 96.31 88 LEU A O 1
ATOM 738 N N . PHE A 1 89 ? 9.746 5.600 -7.528 1.00 96.56 89 PHE A N 1
ATOM 739 C CA . PHE A 1 89 ? 9.144 6.026 -6.269 1.00 96.56 89 PHE A CA 1
ATOM 740 C C . PHE A 1 89 ? 10.178 6.483 -5.232 1.00 96.56 89 PHE A C 1
ATOM 742 O O . PHE A 1 89 ? 9.910 7.427 -4.494 1.00 96.56 89 PHE A O 1
ATOM 749 N N . GLN A 1 90 ? 11.386 5.913 -5.242 1.00 95.50 90 GLN A N 1
ATOM 750 C CA . GLN A 1 90 ? 12.515 6.367 -4.419 1.00 95.50 90 GLN A CA 1
ATOM 751 C C . GLN A 1 90 ? 12.947 7.814 -4.707 1.00 95.50 90 GLN A C 1
ATOM 753 O O . GLN A 1 90 ? 13.537 8.462 -3.847 1.00 95.50 90 GLN A O 1
ATOM 758 N N . THR A 1 91 ? 12.660 8.337 -5.903 1.00 94.56 91 THR A N 1
ATOM 759 C CA . THR A 1 91 ? 12.982 9.729 -6.269 1.00 94.56 91 THR A CA 1
ATOM 760 C C . THR A 1 91 ? 11.925 10.736 -5.815 1.00 94.56 91 THR A C 1
ATOM 762 O O . THR A 1 91 ? 12.125 11.943 -5.957 1.00 94.56 91 THR A O 1
ATOM 765 N N . TRP A 1 92 ? 10.800 10.261 -5.270 1.00 94.19 92 TRP A N 1
ATOM 766 C CA . TRP A 1 92 ? 9.735 11.124 -4.781 1.00 94.19 92 TRP A CA 1
ATOM 767 C C . TRP A 1 92 ? 10.172 11.898 -3.535 1.00 94.19 92 TRP A C 1
ATOM 769 O O . TRP A 1 92 ? 10.640 11.329 -2.551 1.00 94.19 92 TRP A O 1
ATOM 779 N N . ASP A 1 93 ? 9.940 13.208 -3.536 1.00 90.25 93 ASP A N 1
ATOM 780 C CA . ASP A 1 93 ? 10.292 14.102 -2.431 1.00 90.25 93 ASP A CA 1
ATOM 781 C C . ASP A 1 93 ? 9.268 14.119 -1.281 1.00 90.25 93 ASP A C 1
ATOM 783 O O . ASP A 1 93 ? 9.414 14.902 -0.339 1.00 90.25 93 ASP A O 1
ATOM 787 N N . GLN A 1 94 ? 8.233 13.271 -1.360 1.00 89.31 94 GLN A N 1
ATOM 788 C CA . GLN A 1 94 ? 7.111 13.173 -0.417 1.00 89.31 94 GLN A CA 1
ATOM 789 C C . GLN A 1 94 ? 6.266 14.454 -0.288 1.00 89.31 94 GLN A C 1
ATOM 791 O O . GLN A 1 94 ? 5.500 14.599 0.667 1.00 89.31 94 GLN A O 1
ATOM 796 N N . LYS A 1 95 ? 6.372 15.388 -1.243 1.00 85.19 95 LYS A N 1
ATOM 797 C CA . LYS A 1 95 ? 5.612 16.650 -1.244 1.00 85.19 95 LYS A CA 1
ATOM 798 C C . LYS A 1 95 ? 4.626 16.710 -2.396 1.00 85.19 95 LYS A C 1
ATOM 800 O O . LYS A 1 95 ? 3.455 17.030 -2.192 1.00 85.19 95 LYS A O 1
ATOM 805 N N . GLU A 1 96 ? 5.085 16.382 -3.598 1.00 86.38 96 GLU A N 1
ATOM 806 C CA . GLU A 1 96 ? 4.292 16.576 -4.809 1.00 86.38 96 GLU A CA 1
ATOM 807 C C . GLU A 1 96 ? 3.299 15.430 -5.020 1.00 86.38 96 GLU A C 1
ATOM 809 O O . GLU A 1 96 ? 3.663 14.342 -5.464 1.00 86.38 96 GLU A O 1
ATOM 814 N N . VAL A 1 97 ? 2.014 15.673 -4.746 1.00 82.56 97 VAL A N 1
ATOM 815 C CA . VAL A 1 97 ? 0.945 14.675 -4.962 1.00 82.56 97 VAL A CA 1
ATOM 816 C C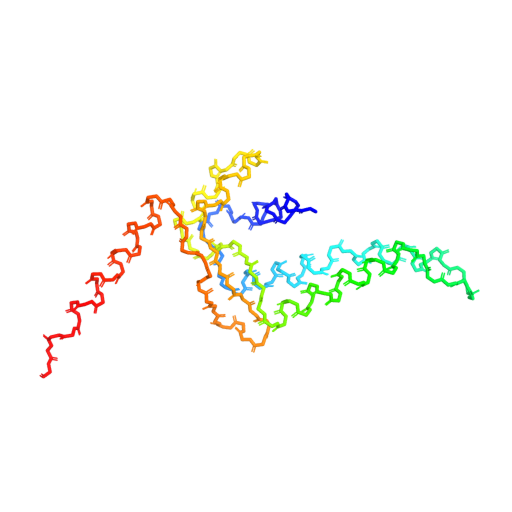 . VAL A 1 97 ? 0.809 14.316 -6.444 1.00 82.56 97 VAL A C 1
ATOM 818 O O . VAL A 1 97 ? 0.501 13.174 -6.772 1.00 82.56 97 VAL A O 1
ATOM 821 N N . ALA A 1 98 ? 1.098 15.254 -7.350 1.00 88.62 98 ALA A N 1
ATOM 822 C CA . ALA A 1 98 ? 1.083 15.004 -8.790 1.00 88.62 98 ALA A CA 1
ATOM 823 C C . ALA A 1 98 ? 2.121 13.951 -9.225 1.00 88.62 98 ALA A C 1
ATOM 825 O O . ALA A 1 98 ? 1.911 13.269 -10.226 1.00 88.62 98 ALA A O 1
ATOM 826 N N . PHE A 1 99 ? 3.206 13.767 -8.461 1.00 92.88 99 PHE A N 1
ATOM 827 C CA . PHE A 1 99 ? 4.193 12.716 -8.722 1.00 92.88 99 PHE A CA 1
ATOM 828 C C . PHE A 1 99 ? 3.565 11.322 -8.649 1.00 92.88 99 PHE A C 1
ATOM 830 O O . PHE A 1 99 ? 3.909 10.434 -9.425 1.00 92.88 99 PHE A O 1
ATOM 837 N N . ILE A 1 100 ? 2.589 11.139 -7.759 1.00 93.12 100 ILE A N 1
ATOM 838 C CA . ILE A 1 100 ? 1.901 9.864 -7.578 1.00 93.12 100 ILE A CA 1
ATOM 839 C C . ILE A 1 100 ? 1.183 9.426 -8.858 1.00 93.12 100 ILE A C 1
ATOM 841 O O . ILE A 1 100 ? 1.083 8.233 -9.131 1.00 93.12 100 ILE A O 1
ATOM 845 N N . ASP A 1 101 ? 0.751 10.368 -9.702 1.00 93.00 101 ASP A N 1
ATOM 846 C CA . ASP A 1 101 ? 0.112 10.031 -10.972 1.00 93.00 101 ASP A CA 1
ATOM 847 C C . ASP A 1 101 ? 1.053 9.418 -12.011 1.00 93.00 101 ASP A C 1
ATOM 849 O O . ASP A 1 101 ? 0.579 8.847 -13.001 1.00 93.00 101 ASP A O 1
ATOM 853 N N . LEU A 1 102 ? 2.362 9.521 -11.784 1.00 95.69 102 LEU A N 1
ATOM 854 C CA . LEU A 1 102 ? 3.393 8.924 -12.620 1.00 95.69 102 LEU A CA 1
ATOM 855 C C . LEU A 1 102 ? 3.612 7.443 -12.300 1.00 95.69 102 LEU A C 1
ATOM 857 O O . LEU A 1 102 ? 4.065 6.717 -13.185 1.00 95.69 102 LEU A O 1
ATOM 861 N N . LEU A 1 103 ? 3.270 7.014 -11.083 1.00 97.19 103 LEU A N 1
ATOM 862 C CA . LEU A 1 103 ? 3.528 5.674 -10.563 1.00 97.19 103 LEU A CA 1
ATOM 863 C C . LEU A 1 103 ? 2.545 4.630 -11.098 1.00 97.19 103 LEU A C 1
ATOM 865 O O . LEU A 1 103 ? 1.391 4.919 -11.434 1.00 97.19 103 LEU A O 1
ATOM 869 N N . ARG A 1 104 ? 3.015 3.386 -11.107 1.00 97.75 104 ARG A N 1
ATOM 870 C CA . ARG A 1 104 ? 2.235 2.180 -11.364 1.00 97.75 104 ARG A CA 1
ATOM 871 C C . ARG A 1 104 ? 1.512 1.720 -10.096 1.00 97.75 104 ARG A C 1
ATOM 873 O O . ARG A 1 104 ? 2.083 1.708 -9.002 1.00 97.75 104 ARG A O 1
ATOM 880 N N . PHE A 1 105 ? 0.260 1.306 -10.269 1.00 98.25 105 PHE A N 1
ATOM 881 C CA . PHE A 1 105 ? -0.593 0.753 -9.222 1.00 98.25 105 PHE A CA 1
ATOM 882 C C . PHE A 1 105 ? -1.121 -0.619 -9.618 1.00 98.25 105 PHE A C 1
ATOM 884 O O . PHE A 1 105 ? -1.486 -0.864 -10.773 1.00 98.25 105 PHE A O 1
ATOM 891 N N . ILE A 1 106 ? -1.226 -1.482 -8.616 1.00 98.38 106 ILE A N 1
ATOM 892 C CA . ILE A 1 106 ? -1.820 -2.808 -8.733 1.00 98.38 106 ILE A CA 1
ATOM 893 C C . ILE A 1 106 ? -2.956 -2.963 -7.730 1.00 98.38 106 ILE A C 1
ATOM 895 O O . ILE A 1 106 ? -2.992 -2.328 -6.677 1.00 98.38 106 ILE A O 1
ATOM 899 N N . ARG A 1 107 ? -3.897 -3.838 -8.062 1.00 98.44 107 ARG A N 1
ATOM 900 C CA . ARG A 1 107 ? -4.981 -4.265 -7.190 1.00 98.44 107 ARG A CA 1
ATOM 901 C C . ARG A 1 107 ? -4.682 -5.662 -6.676 1.00 98.44 107 ARG A C 1
ATOM 903 O O . ARG A 1 107 ? -4.588 -6.598 -7.470 1.00 98.44 107 ARG A O 1
ATOM 910 N N . ILE A 1 108 ? -4.574 -5.782 -5.358 1.00 98.19 108 ILE A N 1
ATOM 911 C CA . ILE A 1 108 ? -4.319 -7.039 -4.645 1.00 98.19 108 ILE A CA 1
ATOM 912 C C . ILE A 1 108 ? -5.522 -7.407 -3.775 1.00 98.19 108 ILE A C 1
ATOM 914 O O . ILE A 1 108 ? -6.300 -6.537 -3.382 1.00 98.19 108 ILE A O 1
ATOM 918 N N . SER A 1 109 ? -5.701 -8.687 -3.461 1.00 97.94 109 SER A N 1
ATOM 919 C CA . SER A 1 109 ? -6.820 -9.145 -2.632 1.00 97.94 109 SER A CA 1
ATOM 920 C C . SER A 1 109 ? -6.417 -10.316 -1.746 1.00 97.94 109 SER A C 1
ATOM 922 O O . SER A 1 109 ? -5.686 -11.200 -2.184 1.00 97.94 109 SER A O 1
ATOM 924 N N . SER A 1 110 ? -6.941 -10.368 -0.519 1.00 97.19 110 SER A N 1
ATOM 925 C CA . SER A 1 110 ? -6.766 -11.548 0.337 1.00 97.19 110 SER A CA 1
ATOM 926 C C . SER A 1 110 ? -7.491 -12.795 -0.171 1.00 97.19 110 SER A C 1
ATOM 928 O O . SER A 1 110 ? -7.123 -13.899 0.218 1.00 97.19 110 SER A O 1
ATOM 930 N N . ALA A 1 111 ? -8.499 -12.645 -1.036 1.00 96.69 111 ALA A N 1
ATOM 931 C CA . ALA A 1 111 ? -9.193 -13.773 -1.651 1.00 96.69 111 ALA A CA 1
ATOM 932 C C . ALA A 1 111 ? -8.327 -14.480 -2.708 1.00 96.69 111 ALA A C 1
ATOM 934 O O . ALA A 1 111 ? -8.486 -15.681 -2.917 1.00 96.69 111 ALA A O 1
ATOM 935 N N . SER A 1 112 ? -7.396 -13.749 -3.330 1.00 95.94 112 SER A N 1
ATOM 936 C CA . SER A 1 112 ? -6.510 -14.256 -4.383 1.00 95.94 112 SER A CA 1
ATOM 937 C C . SER A 1 112 ? -5.080 -13.715 -4.214 1.00 95.94 112 SER A C 1
ATOM 939 O O . SER A 1 112 ? -4.612 -12.954 -5.061 1.00 95.94 112 SER A O 1
ATOM 941 N N . PRO A 1 113 ? -4.359 -14.097 -3.142 1.00 95.12 113 PRO A N 1
ATOM 942 C CA . PRO A 1 113 ? -3.082 -13.477 -2.767 1.00 95.12 113 PRO A CA 1
ATOM 943 C C . PRO A 1 113 ? -1.920 -13.786 -3.723 1.00 95.12 113 PRO A C 1
ATOM 945 O O . PRO A 1 113 ? -0.881 -13.139 -3.669 1.00 95.12 113 PRO A O 1
ATOM 948 N N . ALA A 1 114 ? -2.072 -14.782 -4.599 1.00 96.62 114 ALA A N 1
ATOM 949 C CA . ALA A 1 114 ? -1.060 -15.153 -5.589 1.00 96.62 114 ALA A CA 1
ATOM 950 C C . ALA A 1 114 ? -1.150 -14.334 -6.889 1.00 96.62 114 ALA A C 1
ATOM 952 O O . ALA A 1 114 ? -0.334 -14.514 -7.788 1.00 96.62 114 ALA A O 1
ATOM 953 N N . THR A 1 115 ? -2.160 -13.472 -7.022 1.00 96.31 115 THR A N 1
ATOM 954 C CA . THR A 1 115 ? -2.444 -12.743 -8.261 1.00 96.31 115 THR A CA 1
ATOM 955 C C . THR A 1 115 ? -2.728 -11.280 -7.976 1.00 96.31 115 THR A C 1
ATOM 957 O O . THR A 1 115 ? -3.306 -10.940 -6.946 1.00 96.31 115 THR A O 1
ATOM 960 N N . PHE A 1 116 ? -2.403 -10.420 -8.931 1.00 97.69 116 PHE A N 1
ATOM 961 C CA . PHE A 1 116 ? -2.789 -9.017 -8.912 1.00 97.69 116 PHE A CA 1
ATOM 962 C C . PHE A 1 116 ? -3.238 -8.575 -10.302 1.00 97.69 116 PHE A C 1
ATOM 964 O O . PHE A 1 116 ? -2.955 -9.230 -11.305 1.00 97.69 116 PHE A O 1
ATOM 971 N N . VAL A 1 117 ? -3.933 -7.442 -10.358 1.00 97.31 117 VAL A N 1
ATOM 972 C CA . VAL A 1 117 ? -4.305 -6.784 -11.616 1.00 97.31 117 VAL A CA 1
ATOM 973 C C . VAL A 1 117 ? -3.661 -5.410 -11.649 1.00 97.31 117 VAL A C 1
ATOM 975 O O . VAL A 1 117 ? -3.785 -4.658 -10.687 1.00 97.31 117 VAL A O 1
ATOM 978 N N . VAL A 1 118 ? -3.001 -5.057 -12.749 1.00 97.44 118 VAL A N 1
ATOM 979 C CA . VAL A 1 118 ? -2.509 -3.688 -12.957 1.00 97.44 118 VAL A CA 1
ATOM 980 C C . VAL A 1 118 ? -3.711 -2.769 -13.106 1.00 97.44 118 VAL A C 1
ATOM 982 O O . VAL A 1 118 ? -4.474 -2.892 -14.061 1.00 97.44 118 VAL A O 1
ATOM 985 N N . SER A 1 119 ? -3.913 -1.871 -12.146 1.00 96.81 119 SER A N 1
ATOM 986 C CA . SER A 1 119 ? -5.030 -0.928 -12.191 1.00 96.81 119 SER A CA 1
ATOM 987 C C . SER A 1 119 ? -4.632 0.396 -12.829 1.00 96.81 119 SER A C 1
ATOM 989 O O . SER A 1 119 ? -5.458 1.041 -13.475 1.00 96.81 119 SER A O 1
ATOM 991 N N . ARG A 1 120 ? -3.360 0.791 -12.690 1.00 96.31 120 ARG A N 1
ATOM 992 C CA . ARG A 1 120 ? -2.779 1.951 -13.370 1.00 96.31 120 ARG A CA 1
ATOM 993 C C . ARG A 1 120 ? -1.369 1.586 -13.843 1.00 96.31 120 ARG A C 1
ATOM 995 O O . ARG A 1 120 ? -0.533 1.302 -12.991 1.00 96.31 120 ARG A O 1
ATOM 1002 N N . PRO A 1 121 ? -1.069 1.634 -15.150 1.00 93.69 121 PRO A N 1
ATOM 1003 C CA . PRO A 1 121 ? 0.264 1.287 -15.659 1.00 93.69 121 PRO A CA 1
ATOM 1004 C C . PRO A 1 121 ? 1.351 2.301 -15.253 1.00 93.69 121 PRO A C 1
ATOM 1006 O O . PRO A 1 121 ? 2.533 1.978 -15.222 1.00 93.69 121 PRO A O 1
ATOM 1009 N N . GLY A 1 122 ? 0.945 3.517 -14.873 1.00 93.75 122 GLY A N 1
ATOM 1010 C CA . GLY A 1 122 ? 1.840 4.651 -14.652 1.00 93.75 122 GLY A CA 1
ATOM 1011 C C . GLY A 1 122 ? 2.032 5.476 -15.923 1.00 93.75 122 GLY A C 1
ATOM 1012 O O . GLY A 1 122 ? 1.635 5.077 -17.015 1.00 93.75 122 GLY A O 1
ATOM 1013 N N . LYS A 1 123 ? 2.566 6.690 -15.770 1.00 94.06 123 LYS A N 1
ATOM 1014 C CA . LYS A 1 123 ? 2.748 7.655 -16.877 1.00 94.06 123 LYS A CA 1
ATOM 1015 C C . LYS A 1 123 ? 4.208 8.025 -17.113 1.00 94.06 123 LYS A C 1
ATOM 1017 O O . LYS A 1 123 ? 4.512 8.760 -18.050 1.00 94.06 123 LYS A O 1
ATOM 1022 N N . HIS A 1 124 ? 5.108 7.570 -16.247 1.00 94.56 124 HIS A N 1
ATOM 1023 C CA . HIS A 1 124 ? 6.522 7.863 -16.395 1.00 94.56 124 HIS A CA 1
ATOM 1024 C C . HIS A 1 124 ? 7.123 7.123 -17.595 1.00 94.56 124 HIS A C 1
ATOM 1026 O O . HIS A 1 124 ? 6.777 5.977 -17.877 1.00 94.56 124 HIS A O 1
ATOM 1032 N N . LEU A 1 125 ? 8.070 7.769 -18.280 1.00 91.38 125 LEU A N 1
ATOM 1033 C CA . LEU A 1 125 ? 8.711 7.231 -19.483 1.00 91.38 125 LEU A CA 1
ATOM 1034 C C . LEU A 1 125 ? 9.399 5.878 -19.253 1.00 91.38 125 LEU A C 1
ATOM 1036 O O . LEU A 1 125 ? 9.430 5.075 -20.179 1.00 91.38 125 LEU A O 1
ATOM 1040 N N . SER A 1 126 ? 9.950 5.621 -18.059 1.00 90.75 126 SER A N 1
ATOM 1041 C CA . SER A 1 126 ? 10.564 4.319 -17.745 1.00 90.75 126 SER A CA 1
ATOM 1042 C C . SER A 1 126 ? 9.535 3.186 -17.748 1.00 90.75 126 SER A C 1
ATOM 1044 O O . SER A 1 126 ? 9.778 2.155 -18.360 1.00 90.75 126 SER A O 1
ATOM 1046 N N . LEU A 1 127 ? 8.354 3.422 -17.171 1.00 91.38 127 LEU A N 1
ATOM 1047 C CA . 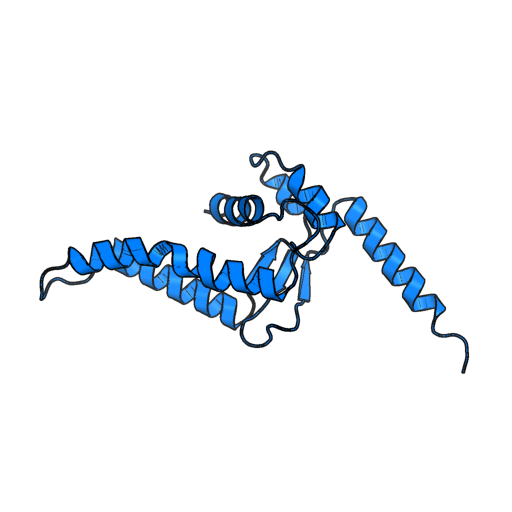LEU A 1 127 ? 7.265 2.444 -17.109 1.00 91.38 127 LEU A CA 1
ATOM 1048 C C . LEU A 1 127 ? 6.651 2.184 -18.490 1.00 91.38 127 LEU A C 1
ATOM 1050 O O . LEU A 1 127 ? 6.415 1.040 -18.858 1.00 91.38 127 LEU A O 1
ATOM 1054 N N . ILE A 1 128 ? 6.461 3.236 -19.293 1.00 89.88 128 ILE A N 1
ATOM 1055 C CA . ILE A 1 128 ? 5.916 3.105 -20.656 1.00 89.88 128 ILE A CA 1
ATOM 1056 C C . ILE A 1 128 ? 6.863 2.298 -21.558 1.00 89.88 128 ILE A C 1
ATOM 1058 O O . ILE A 1 128 ? 6.417 1.482 -22.363 1.00 89.88 128 ILE A O 1
ATOM 1062 N N . LYS A 1 129 ? 8.177 2.535 -21.452 1.00 84.06 129 LYS A N 1
ATOM 1063 C CA . LYS A 1 129 ? 9.179 1.808 -22.247 1.00 84.06 129 LYS A CA 1
ATOM 1064 C C . LYS A 1 129 ? 9.247 0.332 -21.872 1.00 84.06 129 LYS A C 1
ATOM 1066 O O . LYS A 1 129 ? 9.389 -0.496 -22.768 1.00 84.06 129 LYS A O 1
ATOM 1071 N N . ASP A 1 130 ? 9.143 0.025 -20.584 1.00 80.62 130 ASP A N 1
ATOM 1072 C CA . ASP A 1 130 ? 9.167 -1.349 -20.091 1.00 80.62 130 ASP A CA 1
ATOM 1073 C C . ASP A 1 130 ? 7.950 -2.148 -20.589 1.00 80.62 130 ASP A C 1
ATOM 1075 O O . ASP A 1 130 ? 8.100 -3.229 -21.156 1.00 80.62 130 ASP A O 1
ATOM 1079 N N . GLU A 1 131 ? 6.748 -1.561 -20.532 1.00 77.00 131 GLU A N 1
ATOM 1080 C CA . GLU A 1 131 ? 5.544 -2.193 -21.091 1.00 77.00 131 GLU A CA 1
ATOM 1081 C C . GLU A 1 131 ? 5.657 -2.456 -22.600 1.00 77.00 131 GLU A C 1
ATOM 1083 O O . GLU A 1 131 ? 5.263 -3.526 -23.073 1.00 77.00 131 GLU A O 1
ATOM 1088 N N . ALA A 1 132 ? 6.226 -1.515 -23.360 1.00 74.31 132 ALA A N 1
ATOM 1089 C CA . ALA A 1 132 ? 6.445 -1.693 -24.793 1.00 74.31 132 ALA A CA 1
ATOM 1090 C C . ALA A 1 132 ? 7.436 -2.833 -25.096 1.00 74.31 132 ALA A C 1
ATOM 1092 O O . ALA A 1 132 ? 7.218 -3.595 -26.039 1.00 74.31 132 ALA A O 1
ATOM 1093 N N . ALA A 1 133 ? 8.490 -2.987 -24.287 1.00 71.31 133 ALA A N 1
ATOM 1094 C CA . ALA A 1 133 ? 9.468 -4.064 -24.440 1.00 71.31 133 ALA A CA 1
ATOM 1095 C C . ALA A 1 133 ? 8.862 -5.453 -24.154 1.00 71.31 133 ALA A C 1
ATOM 1097 O O . ALA A 1 133 ? 9.135 -6.412 -24.882 1.00 71.31 133 ALA A O 1
ATOM 1098 N N . ILE A 1 134 ? 7.991 -5.559 -23.143 1.00 72.44 134 ILE A N 1
ATOM 1099 C CA . ILE A 1 134 ? 7.269 -6.800 -22.813 1.00 72.44 134 ILE A CA 1
ATOM 1100 C C . ILE A 1 134 ? 6.330 -7.211 -23.960 1.00 72.44 134 ILE A C 1
ATOM 1102 O O . ILE A 1 134 ? 6.259 -8.390 -24.320 1.00 72.44 134 ILE A O 1
ATOM 1106 N N . GLN A 1 135 ? 5.631 -6.247 -24.569 1.00 70.12 135 GLN A N 1
ATOM 1107 C CA . GLN A 1 135 ? 4.716 -6.503 -25.689 1.00 70.12 135 GLN A CA 1
ATOM 1108 C C . GLN A 1 135 ? 5.449 -6.923 -26.971 1.00 70.12 135 GLN A C 1
ATOM 1110 O O . GLN A 1 135 ? 4.987 -7.829 -27.661 1.00 70.12 135 GLN A O 1
ATOM 1115 N N . SER A 1 136 ? 6.611 -6.334 -27.280 1.00 63.44 136 SER A N 1
ATOM 1116 C CA . SER A 1 136 ? 7.404 -6.775 -28.436 1.00 63.44 136 SER A CA 1
ATOM 1117 C C . SER A 1 136 ? 7.953 -8.191 -28.256 1.00 63.44 136 SER A C 1
ATOM 1119 O O . SER A 1 136 ? 7.946 -8.973 -29.196 1.00 63.44 136 SER A O 1
ATOM 1121 N N . HIS A 1 137 ? 8.368 -8.559 -27.038 1.00 55.97 137 HIS A N 1
ATOM 1122 C CA . HIS A 1 137 ? 8.962 -9.874 -26.782 1.00 55.97 137 HIS A CA 1
ATOM 1123 C C . HIS A 1 137 ? 7.940 -11.025 -26.779 1.00 55.97 137 HIS A C 1
ATOM 1125 O O . HIS A 1 137 ? 8.303 -12.175 -27.009 1.00 55.97 137 HIS A O 1
ATOM 1131 N N . SER A 1 138 ? 6.662 -10.729 -26.530 1.00 59.62 138 SER A N 1
ATOM 1132 C CA . SER A 1 138 ? 5.574 -11.717 -26.569 1.00 59.62 138 SER A CA 1
ATOM 1133 C C . SER A 1 138 ? 5.013 -11.944 -27.979 1.00 59.62 138 SER A C 1
ATOM 1135 O O . SER A 1 138 ? 4.539 -13.041 -28.258 1.00 59.62 138 SER A O 1
ATOM 1137 N N . GLY A 1 139 ? 5.121 -10.962 -28.884 1.00 55.25 139 GLY A N 1
ATOM 1138 C CA . GLY A 1 139 ? 4.713 -11.106 -30.289 1.00 55.25 139 GLY A CA 1
ATOM 1139 C C . GLY A 1 139 ? 5.661 -11.956 -31.146 1.00 55.25 139 GLY A C 1
ATOM 1140 O O . GLY A 1 139 ? 5.224 -12.560 -32.121 1.00 55.25 139 GLY A O 1
ATOM 1141 N N . ASP A 1 140 ? 6.936 -12.059 -30.764 1.00 56.97 140 ASP A N 1
ATOM 1142 C CA . ASP A 1 140 ? 7.949 -12.809 -31.524 1.00 56.97 140 ASP A CA 1
ATOM 1143 C C . ASP A 1 140 ? 7.933 -14.330 -31.248 1.00 56.97 140 ASP A C 1
ATOM 1145 O O . ASP A 1 140 ? 8.620 -15.089 -31.930 1.00 56.97 140 ASP A O 1
ATOM 1149 N N . MET A 1 141 ? 7.150 -14.804 -30.268 1.00 54.66 141 MET A N 1
ATOM 1150 C CA . MET A 1 141 ? 7.081 -16.224 -29.874 1.00 54.66 141 MET A CA 1
ATOM 1151 C C . MET A 1 141 ? 5.890 -16.981 -30.505 1.00 54.66 141 MET 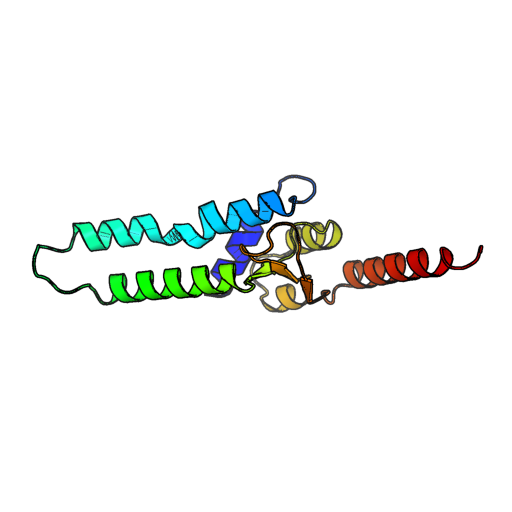A C 1
ATOM 1153 O O . MET A 1 141 ? 5.611 -18.117 -30.131 1.00 54.66 141 MET A O 1
ATOM 1157 N N . GLU A 1 142 ? 5.194 -16.375 -31.473 1.00 53.34 142 GLU A N 1
ATOM 1158 C CA . GLU A 1 142 ? 4.007 -16.939 -32.139 1.00 53.34 142 GLU A CA 1
ATOM 1159 C C . GLU A 1 142 ? 4.237 -17.195 -33.645 1.00 53.34 142 GLU A C 1
ATOM 1161 O O . GLU A 1 142 ? 3.360 -16.961 -34.467 1.00 53.34 142 GLU A O 1
ATOM 1166 N N . LEU A 1 143 ? 5.427 -17.662 -34.046 1.00 52.44 143 LEU A N 1
ATOM 1167 C CA . LEU A 1 143 ? 5.716 -18.088 -35.427 1.00 52.44 143 LEU A CA 1
ATOM 1168 C C . LEU A 1 143 ? 6.687 -19.283 -35.467 1.00 52.44 143 LEU A C 1
ATOM 1170 O O . LEU A 1 143 ? 7.787 -19.171 -35.994 1.00 52.44 143 LEU A O 1
ATOM 1174 N N . ASP A 1 144 ? 6.289 -20.426 -34.905 1.00 49.88 144 ASP A N 1
ATOM 1175 C CA . ASP A 1 144 ? 6.755 -21.741 -35.383 1.00 49.88 144 ASP A CA 1
ATOM 1176 C C . ASP A 1 144 ? 5.822 -22.847 -34.852 1.00 49.88 144 ASP A C 1
ATOM 1178 O O . ASP A 1 144 ? 5.935 -23.314 -33.715 1.00 49.88 144 ASP A O 1
ATOM 1182 N N . SER A 1 145 ? 4.822 -23.227 -35.651 1.00 49.69 145 SER A N 1
ATOM 1183 C CA . SER A 1 145 ? 4.010 -24.447 -35.499 1.00 49.69 145 SER A CA 1
ATOM 1184 C C . SER A 1 145 ? 3.452 -24.868 -36.850 1.00 49.69 145 SER A C 1
ATOM 1186 O O . SER A 1 145 ? 2.942 -23.982 -37.572 1.00 49.69 145 SER A O 1
#

Sequence (145 aa):
MLADFYGFFYHSLPAEGTLTLEELHRIIVDVWLKRYDEDLEIERAARRKGRPKSVKESKLEELKLRESEQYRTGFEVIDLTHPENVALFQTWDQKEVAFIDLLRFIRISSASPATFVVSRPGKHLSLIKDEAAIQSHSGDMELDS